Protein AF-A0A9W5ZZW1-F1 (afdb_monomer)

Radius of gyration: 21.22 Å; Cα contacts (8 Å, |Δi|>4): 100; chains: 1; bounding box: 43×41×54 Å

Structure (mmCIF, N/CA/C/O backbone):
data_AF-A0A9W5ZZW1-F1
#
_entry.id   AF-A0A9W5ZZW1-F1
#
loop_
_atom_site.group_PDB
_atom_site.id
_atom_site.type_symbol
_atom_site.label_atom_id
_atom_site.label_alt_id
_atom_site.label_comp_id
_atom_site.label_asym_id
_atom_site.label_entity_id
_atom_site.label_seq_id
_atom_site.pdbx_PDB_ins_code
_atom_site.Cartn_x
_atom_site.Cartn_y
_atom_site.Cartn_z
_atom_site.occupancy
_atom_site.B_iso_or_equiv
_atom_site.auth_seq_id
_atom_site.auth_comp_id
_atom_site.auth_asym_id
_atom_site.auth_atom_id
_atom_site.pdbx_PDB_model_num
ATOM 1 N N . MET A 1 1 ? -5.691 -28.625 -0.755 1.00 48.03 1 MET A N 1
ATOM 2 C CA . MET A 1 1 ? -6.652 -28.298 0.320 1.00 48.03 1 MET A CA 1
ATOM 3 C C . MET A 1 1 ? -6.313 -26.899 0.807 1.00 48.03 1 MET A C 1
ATOM 5 O O . MET A 1 1 ? -5.128 -26.677 1.031 1.00 48.03 1 MET A O 1
ATOM 9 N N . PRO A 1 2 ? -7.273 -25.967 0.927 1.00 72.25 2 PRO A N 1
ATOM 10 C CA . PRO A 1 2 ? -7.020 -24.707 1.617 1.00 72.25 2 PRO A CA 1
ATOM 11 C C . PRO A 1 2 ? -6.661 -24.995 3.080 1.00 72.25 2 PRO A C 1
ATOM 13 O O . PRO A 1 2 ? -7.196 -25.933 3.674 1.00 72.25 2 PRO A O 1
ATOM 16 N N . ASP A 1 3 ? -5.776 -24.195 3.663 1.00 87.19 3 ASP A N 1
ATOM 17 C CA . ASP A 1 3 ? -5.278 -24.338 5.042 1.00 87.19 3 ASP A CA 1
ATOM 18 C C . ASP A 1 3 ? -6.315 -23.977 6.126 1.00 87.19 3 ASP A C 1
ATOM 20 O O . ASP A 1 3 ? -6.002 -23.961 7.313 1.00 87.19 3 ASP A O 1
ATOM 24 N N . ARG A 1 4 ? -7.572 -23.747 5.720 1.00 85.44 4 ARG A N 1
ATOM 25 C CA . ARG A 1 4 ? -8.708 -23.339 6.563 1.00 85.44 4 ARG A CA 1
ATOM 26 C C . ARG A 1 4 ? -8.513 -21.966 7.218 1.00 85.44 4 ARG A C 1
ATOM 28 O O . ARG A 1 4 ? -9.242 -21.650 8.155 1.00 85.44 4 ARG A O 1
ATOM 35 N N . SER A 1 5 ? -7.586 -21.152 6.713 1.00 84.38 5 SER A N 1
ATOM 36 C CA . SER A 1 5 ? -7.439 -19.758 7.121 1.00 84.38 5 SER A CA 1
ATOM 37 C C . SER A 1 5 ? -8.351 -18.835 6.304 1.00 84.38 5 SER A C 1
ATOM 39 O O . SER A 1 5 ? -8.668 -19.102 5.141 1.00 84.38 5 SER A O 1
ATOM 41 N N . TYR A 1 6 ? -8.775 -17.732 6.922 1.00 84.19 6 TYR A N 1
ATOM 42 C CA . TYR A 1 6 ? -9.365 -16.603 6.209 1.00 84.19 6 TYR A CA 1
ATOM 43 C C . TYR A 1 6 ? -8.290 -15.546 5.993 1.00 84.19 6 TYR A C 1
ATOM 45 O O . TYR A 1 6 ? -7.639 -15.111 6.942 1.00 84.19 6 TYR A O 1
ATOM 53 N N . ARG A 1 7 ? -8.139 -15.093 4.747 1.00 85.44 7 ARG A N 1
ATOM 54 C CA . ARG A 1 7 ? -7.327 -13.922 4.424 1.00 85.44 7 ARG A CA 1
ATOM 55 C C . ARG A 1 7 ? -8.250 -12.766 4.080 1.00 85.44 7 ARG A C 1
ATOM 57 O O . ARG A 1 7 ? -8.973 -12.823 3.091 1.00 85.44 7 ARG A O 1
ATOM 64 N N . VAL A 1 8 ? -8.218 -11.738 4.916 1.00 85.56 8 VAL A N 1
ATOM 65 C CA . VAL A 1 8 ? -9.038 -10.535 4.771 1.00 85.56 8 VAL A CA 1
ATOM 66 C C . VAL A 1 8 ? -8.132 -9.382 4.363 1.00 85.56 8 VAL A C 1
ATOM 68 O O . VAL A 1 8 ? -7.035 -9.230 4.901 1.00 85.56 8 VAL A O 1
ATOM 71 N N . TYR A 1 9 ? -8.591 -8.583 3.406 1.00 87.62 9 TYR A N 1
ATOM 72 C CA . TYR A 1 9 ? -7.925 -7.359 2.979 1.00 87.62 9 TYR A CA 1
ATOM 73 C C . TYR A 1 9 ? -8.828 -6.170 3.279 1.00 87.62 9 TYR A C 1
ATOM 75 O O . TYR A 1 9 ? -10.044 -6.250 3.117 1.00 87.62 9 TYR A O 1
ATOM 83 N N . MET A 1 10 ? -8.217 -5.074 3.711 1.00 85.69 10 MET A N 1
ATOM 84 C CA . MET A 1 10 ? -8.885 -3.815 4.020 1.00 85.69 10 MET A CA 1
ATOM 85 C C . MET A 1 10 ? -8.131 -2.703 3.300 1.00 85.69 10 MET A C 1
ATOM 87 O O . MET A 1 10 ? -6.905 -2.640 3.389 1.00 85.69 10 MET A O 1
ATOM 91 N N . GLY A 1 11 ? -8.856 -1.852 2.579 1.00 88.44 11 GLY A N 1
ATOM 92 C CA . GLY A 1 11 ? -8.298 -0.691 1.891 1.00 88.44 11 GLY A CA 1
ATOM 93 C C . GLY A 1 11 ? -8.678 0.582 2.632 1.00 88.44 11 GLY A C 1
ATOM 94 O O . GLY A 1 11 ? -9.846 0.766 2.957 1.00 88.44 11 GLY A O 1
ATOM 95 N N . LEU A 1 12 ? -7.703 1.445 2.905 1.00 90.62 12 LEU A N 1
ATOM 96 C CA . LEU A 1 12 ? -7.908 2.730 3.568 1.00 90.62 12 LEU A CA 1
ATOM 97 C C . LEU A 1 12 ? -7.153 3.821 2.806 1.00 90.62 12 LEU A C 1
ATOM 99 O O . LEU A 1 12 ? -6.022 3.602 2.372 1.00 90.62 12 LEU A O 1
ATOM 103 N N . GLU A 1 13 ? -7.760 4.998 2.688 1.00 91.69 13 GLU A N 1
ATOM 104 C CA . GLU A 1 13 ? -7.074 6.206 2.234 1.00 91.69 13 GLU A CA 1
ATOM 105 C C . GLU A 1 13 ? -6.534 6.945 3.460 1.00 91.69 13 GLU A C 1
ATOM 107 O O . GLU A 1 13 ? -7.267 7.608 4.191 1.00 91.69 13 GLU A O 1
ATOM 112 N N . VAL A 1 14 ? -5.247 6.753 3.730 1.00 93.06 14 VAL A N 1
ATOM 113 C CA . VAL A 1 14 ? -4.569 7.242 4.935 1.00 93.06 14 VAL A CA 1
ATOM 114 C C . VAL A 1 14 ? -3.151 7.702 4.595 1.00 93.06 14 VAL A C 1
ATOM 116 O O . VAL A 1 14 ? -2.584 7.268 3.587 1.00 93.06 14 VAL A O 1
ATOM 119 N N . PRO A 1 15 ? -2.530 8.557 5.427 1.00 92.44 15 PRO A N 1
ATOM 120 C CA . PRO A 1 15 ? -1.143 8.953 5.226 1.00 92.44 15 PRO A CA 1
ATOM 121 C C . PRO A 1 15 ? -0.181 7.746 5.211 1.00 92.44 15 PRO A C 1
ATOM 123 O O . PRO A 1 15 ? -0.390 6.785 5.953 1.00 92.44 15 PRO A O 1
ATOM 126 N N . PRO A 1 16 ? 0.956 7.808 4.487 1.00 88.44 16 PRO A N 1
ATOM 127 C CA . PRO A 1 16 ? 1.952 6.724 4.456 1.00 88.44 16 PRO A CA 1
ATOM 128 C C . PRO A 1 16 ? 2.575 6.381 5.819 1.00 88.44 16 PRO A C 1
ATOM 130 O O . PRO A 1 16 ? 3.259 5.367 5.966 1.00 88.44 16 PRO A O 1
ATOM 133 N N . THR A 1 17 ? 2.402 7.261 6.805 1.00 93.44 17 THR A N 1
ATOM 134 C CA . THR A 1 17 ? 2.860 7.099 8.187 1.00 93.44 17 THR A CA 1
ATOM 135 C C . THR A 1 17 ? 1.873 6.339 9.066 1.00 93.44 17 THR A C 1
ATOM 137 O O . THR A 1 17 ? 2.260 5.942 10.160 1.00 93.44 17 THR A O 1
ATOM 140 N N . PHE A 1 18 ? 0.640 6.105 8.603 1.00 93.94 18 PHE A N 1
ATOM 141 C CA . PHE A 1 18 ? -0.453 5.536 9.395 1.00 93.94 18 PHE A CA 1
ATOM 142 C C . PHE A 1 18 ? -0.069 4.228 10.091 1.00 93.94 18 PHE A C 1
ATOM 144 O O . PHE A 1 18 ? -0.316 4.079 11.283 1.00 93.94 18 PHE A O 1
ATOM 151 N N . THR A 1 19 ? 0.610 3.327 9.375 1.00 92.50 19 THR A N 1
ATOM 152 C CA . THR A 1 19 ? 1.012 2.008 9.888 1.00 92.50 19 THR A CA 1
ATOM 153 C C . THR A 1 19 ? 2.466 1.917 10.357 1.00 92.50 19 THR A C 1
ATOM 155 O O . THR A 1 19 ? 2.946 0.825 10.660 1.00 92.50 19 THR A O 1
ATOM 158 N N . ARG A 1 20 ? 3.221 3.023 10.331 1.00 91.19 20 ARG A N 1
ATOM 159 C CA . ARG A 1 20 ? 4.639 3.045 10.739 1.00 91.19 20 ARG A CA 1
ATOM 160 C C . ARG A 1 20 ? 4.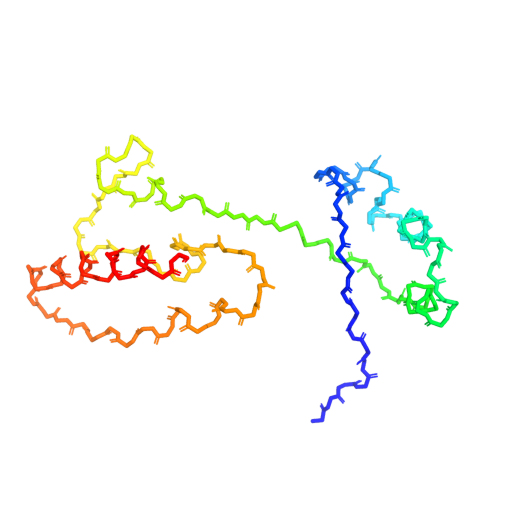755 3.125 12.270 1.00 91.19 20 ARG A C 1
ATOM 162 O O . ARG A 1 20 ? 3.793 3.551 12.906 1.00 91.19 20 ARG A O 1
ATOM 169 N N . PRO A 1 21 ? 5.923 2.796 12.859 1.00 91.44 21 PRO A N 1
ATOM 170 C CA . PRO A 1 21 ? 6.162 3.015 14.283 1.00 91.44 21 PRO A CA 1
ATOM 171 C C . PRO A 1 21 ? 5.818 4.448 14.715 1.00 91.44 21 PRO A C 1
ATOM 173 O O . PRO A 1 21 ? 6.273 5.409 14.090 1.00 91.44 21 PRO A O 1
ATOM 176 N N . GLY A 1 22 ? 4.995 4.588 15.755 1.00 90.19 22 GLY A N 1
ATOM 177 C CA . GLY A 1 22 ? 4.452 5.862 16.240 1.00 90.19 22 GLY A CA 1
ATOM 178 C C . GLY A 1 22 ? 3.205 6.377 15.503 1.00 90.19 22 GLY A C 1
ATOM 179 O O . GLY A 1 22 ? 2.634 7.380 15.928 1.00 90.19 22 GLY A O 1
ATOM 180 N N . GLY A 1 23 ? 2.764 5.709 14.434 1.00 93.44 23 GLY A N 1
ATOM 181 C CA . GLY A 1 23 ? 1.550 6.034 13.681 1.00 93.44 23 GLY A CA 1
ATOM 182 C C . GLY A 1 23 ? 0.254 5.707 14.429 1.00 93.44 23 GLY A C 1
ATOM 183 O O . GLY A 1 23 ? 0.263 5.093 15.500 1.00 93.44 23 GLY A O 1
ATOM 184 N N . GLU A 1 24 ? -0.879 6.133 13.870 1.00 93.88 24 GLU A N 1
ATOM 185 C CA . GLU A 1 24 ? -2.210 5.878 14.441 1.00 93.88 24 GLU A CA 1
ATOM 186 C C . GLU A 1 24 ? -2.535 4.384 14.486 1.00 93.88 24 GLU A C 1
ATOM 188 O O . GLU A 1 24 ? -2.990 3.907 15.521 1.00 93.88 24 GLU A O 1
ATOM 193 N N . ALA A 1 25 ? -2.192 3.641 13.428 1.00 92.56 25 ALA A N 1
ATOM 194 C CA . ALA A 1 25 ? -2.298 2.188 13.373 1.00 92.56 25 ALA A CA 1
ATOM 195 C C . ALA A 1 25 ? -0.924 1.501 13.346 1.00 92.56 25 ALA A C 1
ATOM 197 O O . ALA A 1 25 ? -0.631 0.689 12.465 1.00 92.56 25 ALA A O 1
ATOM 198 N N . ASP A 1 26 ? -0.061 1.860 14.296 1.00 91.56 26 ASP A N 1
ATOM 199 C CA . ASP A 1 26 ? 1.274 1.278 14.456 1.00 91.56 26 ASP A CA 1
ATOM 200 C C . ASP A 1 26 ? 1.214 -0.254 14.568 1.00 91.56 26 ASP A C 1
ATOM 202 O O . ASP A 1 26 ? 0.718 -0.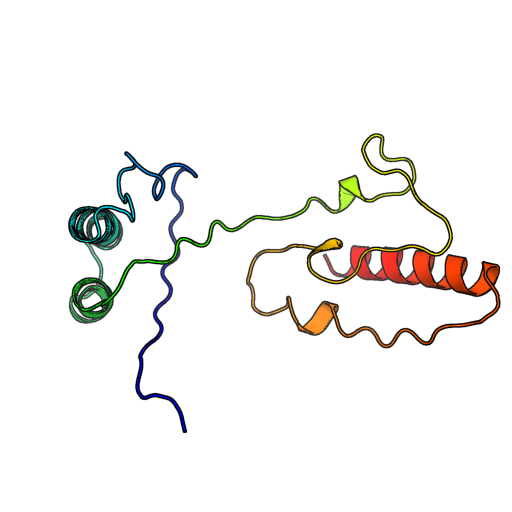800 15.546 1.00 91.56 26 ASP A O 1
ATOM 206 N N . ILE A 1 27 ? 1.769 -0.966 13.588 1.00 88.94 27 ILE A N 1
ATOM 207 C CA . ILE A 1 27 ? 1.740 -2.436 13.559 1.00 88.94 27 ILE A CA 1
ATOM 208 C C . ILE A 1 27 ? 2.588 -3.109 14.643 1.00 88.94 27 ILE A C 1
ATOM 210 O O . ILE A 1 27 ? 2.477 -4.321 14.834 1.00 88.94 27 ILE A O 1
ATOM 214 N N . THR A 1 28 ? 3.458 -2.354 15.320 1.00 90.69 28 THR A N 1
ATOM 215 C CA . THR A 1 28 ? 4.184 -2.837 16.501 1.00 90.69 28 THR A CA 1
ATOM 216 C C . THR A 1 28 ? 3.291 -2.866 17.746 1.00 90.69 28 THR A C 1
ATOM 218 O O . THR A 1 28 ? 3.644 -3.526 18.722 1.00 90.69 28 THR A O 1
ATOM 221 N N . ASP A 1 29 ? 2.105 -2.251 17.668 1.00 91.06 29 ASP A N 1
ATOM 222 C CA . ASP A 1 29 ? 1.026 -2.283 18.654 1.00 91.06 29 ASP A CA 1
ATOM 223 C C . ASP A 1 29 ? -0.285 -2.776 17.993 1.00 91.06 29 ASP A C 1
ATOM 225 O O . ASP A 1 29 ? -1.105 -1.987 17.508 1.00 91.06 29 ASP A O 1
ATOM 229 N N . PRO A 1 30 ? -0.499 -4.106 17.924 1.00 88.56 30 PRO A N 1
ATOM 230 C CA . PRO A 1 30 ? -1.639 -4.683 17.215 1.00 88.56 30 PRO A CA 1
ATOM 231 C C . PRO A 1 30 ? -3.011 -4.272 17.765 1.00 88.56 30 PRO A C 1
ATOM 233 O O . PRO A 1 30 ? -3.979 -4.258 17.006 1.00 88.56 30 PRO A O 1
ATOM 236 N N . GLU A 1 31 ? -3.117 -3.972 19.063 1.00 89.69 31 GLU A N 1
ATOM 237 C CA . GLU A 1 31 ? -4.376 -3.537 19.679 1.00 89.69 31 GLU A CA 1
ATOM 238 C C . GLU A 1 31 ? -4.714 -2.118 19.230 1.00 89.69 31 GLU A C 1
ATOM 240 O O . GLU A 1 31 ? -5.791 -1.888 18.676 1.00 89.69 31 GLU A O 1
ATOM 245 N N . LYS A 1 32 ? -3.748 -1.197 19.329 1.00 90.62 32 LYS A N 1
ATOM 246 C CA . LYS A 1 32 ? -3.900 0.169 18.822 1.00 90.62 32 LYS A CA 1
ATOM 247 C C . LYS A 1 32 ? -4.225 0.192 17.327 1.00 90.62 32 LYS A C 1
ATOM 249 O O . LYS A 1 32 ? -5.115 0.928 16.901 1.00 90.62 32 LYS A O 1
ATOM 254 N N . ALA A 1 33 ? -3.534 -0.624 16.527 1.00 91.06 33 ALA A N 1
ATOM 255 C CA . ALA A 1 33 ? -3.784 -0.717 15.091 1.00 91.06 33 ALA A CA 1
ATOM 256 C C . ALA A 1 33 ? -5.204 -1.183 14.762 1.00 91.06 33 ALA A C 1
ATOM 258 O O . ALA A 1 33 ? -5.853 -0.618 13.879 1.00 91.06 33 ALA A O 1
ATOM 259 N N . ARG A 1 34 ? -5.705 -2.177 15.500 1.00 91.25 34 ARG A N 1
ATOM 260 C CA . ARG A 1 34 ? -7.070 -2.679 15.347 1.00 91.25 34 ARG A CA 1
ATOM 261 C C . ARG A 1 34 ? -8.102 -1.610 15.688 1.00 91.25 34 ARG A C 1
ATOM 263 O O . ARG A 1 34 ? -9.026 -1.409 14.902 1.00 91.25 34 ARG A O 1
ATOM 270 N N . ASP A 1 35 ? -7.929 -0.911 16.805 1.00 92.19 35 ASP A N 1
ATOM 271 C CA . ASP A 1 35 ? -8.847 0.145 17.236 1.00 92.19 35 ASP A CA 1
ATOM 272 C C . ASP A 1 35 ? -8.892 1.298 16.230 1.00 92.19 35 ASP A C 1
ATOM 274 O O . ASP A 1 35 ? -9.977 1.726 15.832 1.00 92.19 35 ASP A O 1
ATOM 278 N N . ALA A 1 36 ? -7.729 1.753 15.754 1.00 93.25 36 ALA A N 1
ATOM 279 C CA . ALA A 1 36 ? -7.637 2.792 14.731 1.00 93.25 36 ALA A CA 1
ATOM 280 C C . ALA A 1 36 ? -8.367 2.383 13.443 1.00 93.25 36 ALA A C 1
ATOM 282 O O . ALA A 1 36 ? -9.142 3.155 12.883 1.00 93.25 36 ALA A O 1
ATOM 283 N N . VAL A 1 37 ? -8.195 1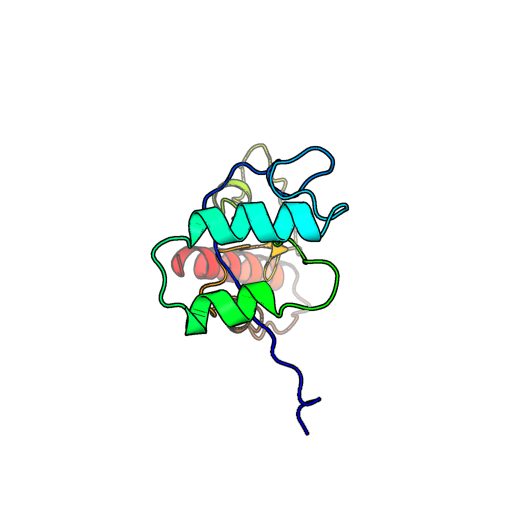.141 12.986 1.00 91.75 37 VAL A N 1
ATOM 284 C CA . VAL A 1 37 ? -8.879 0.662 11.777 1.00 91.75 37 VAL A CA 1
ATOM 285 C C . VAL A 1 37 ? -10.380 0.486 11.994 1.00 91.75 37 VAL A C 1
ATOM 287 O O . VAL A 1 37 ? -11.163 0.829 11.110 1.00 91.75 37 VAL A O 1
ATOM 290 N N . LEU A 1 38 ? -10.816 0.013 13.163 1.00 93.00 38 LEU A N 1
ATOM 291 C CA . LEU A 1 38 ? -12.241 -0.102 13.483 1.00 93.00 38 LEU A CA 1
ATOM 292 C C . LEU A 1 38 ? -12.954 1.254 13.487 1.00 93.00 38 LEU A C 1
ATOM 294 O O . LEU A 1 38 ? -14.135 1.304 13.141 1.00 93.00 38 LEU A O 1
ATOM 298 N N . GLN A 1 39 ? -12.257 2.350 13.803 1.00 95.00 39 GLN A N 1
ATOM 299 C CA . GLN A 1 39 ? -12.819 3.700 13.689 1.00 95.00 39 GLN A CA 1
ATOM 300 C C . GLN A 1 39 ? -13.166 4.062 12.239 1.00 95.00 39 GLN A C 1
ATOM 302 O O . GLN A 1 39 ? -14.226 4.640 12.001 1.00 95.00 39 GLN A O 1
ATOM 307 N N . HIS A 1 40 ? -12.354 3.652 11.259 1.00 94.62 40 HIS A N 1
ATOM 308 C CA . HIS A 1 40 ? -12.660 3.857 9.836 1.00 94.62 40 HIS A CA 1
ATOM 309 C C . HIS A 1 40 ? -13.888 3.067 9.358 1.00 94.62 40 HIS A C 1
ATOM 311 O O . HIS A 1 40 ? -14.504 3.424 8.355 1.00 94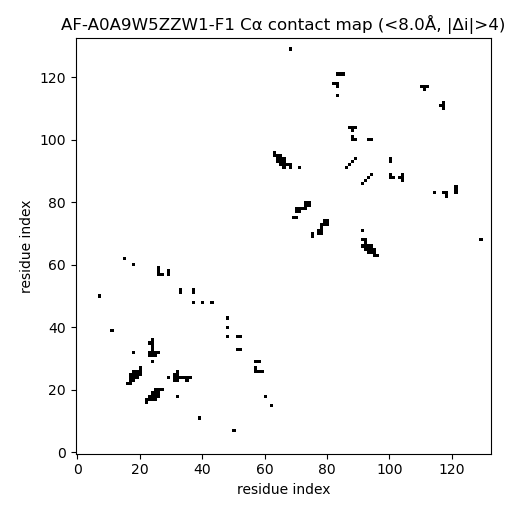.62 40 HIS A O 1
ATOM 317 N N . TYR A 1 41 ? -14.268 2.018 10.089 1.00 93.94 41 TYR A N 1
ATOM 318 C CA . TYR A 1 41 ? -15.402 1.149 9.780 1.00 93.94 41 TYR A CA 1
ATOM 319 C C . TYR A 1 41 ? -16.511 1.225 10.838 1.00 93.94 41 TYR A C 1
ATOM 321 O O . TYR A 1 41 ? -17.313 0.299 10.959 1.00 93.94 41 TYR A O 1
ATOM 329 N N . ALA A 1 42 ? -16.586 2.312 11.615 1.00 94.44 42 ALA A N 1
ATOM 330 C CA . ALA A 1 42 ? -17.499 2.410 12.755 1.00 94.44 42 ALA A CA 1
ATOM 331 C C . ALA A 1 42 ? -18.975 2.176 12.375 1.00 94.44 42 ALA A C 1
ATOM 333 O O . ALA A 1 42 ? -19.711 1.538 13.132 1.00 94.44 42 ALA A O 1
ATOM 334 N N . GLU A 1 43 ? -19.377 2.636 11.186 1.00 96.19 43 GLU A N 1
ATOM 335 C CA . GLU A 1 43 ? -20.744 2.542 10.652 1.00 96.19 43 GLU A CA 1
ATOM 336 C C . GLU A 1 43 ? -21.043 1.219 9.926 1.00 96.19 43 GLU A C 1
ATOM 338 O O . GLU A 1 43 ? -22.169 0.985 9.485 1.00 96.19 43 GLU A O 1
ATOM 343 N N . TRP A 1 44 ? -20.051 0.336 9.780 1.00 95.38 44 TRP A N 1
ATOM 344 C CA . TRP A 1 44 ? -20.240 -0.940 9.096 1.00 95.38 44 TRP A CA 1
ATOM 345 C C . TRP A 1 44 ? -21.042 -1.927 9.943 1.00 95.38 44 TRP A C 1
ATOM 347 O O . TRP A 1 44 ? -21.055 -1.884 11.176 1.00 95.38 44 TRP A O 1
ATOM 357 N N . ALA A 1 45 ? -21.688 -2.875 9.261 1.00 96.75 45 ALA A N 1
ATOM 358 C CA . ALA A 1 45 ? -22.464 -3.914 9.916 1.00 96.75 45 ALA A CA 1
ATOM 359 C C . ALA A 1 45 ? -21.590 -4.730 10.897 1.00 96.75 45 ALA A C 1
ATOM 361 O O . ALA A 1 45 ? -20.449 -5.066 10.555 1.00 96.75 45 ALA A O 1
ATOM 362 N N . PRO A 1 46 ? -22.118 -5.137 12.070 1.00 95.50 46 PRO A N 1
ATOM 363 C CA . PRO A 1 46 ? -21.322 -5.815 13.098 1.00 95.50 46 PRO A CA 1
ATOM 364 C C . PRO A 1 46 ? -20.594 -7.071 12.603 1.00 95.50 46 PRO A C 1
ATOM 366 O O . PRO A 1 46 ? -19.457 -7.318 12.983 1.00 95.50 46 PRO A O 1
ATOM 369 N N . HIS A 1 47 ? -21.210 -7.841 11.702 1.00 93.31 47 HIS A N 1
ATOM 370 C CA . HIS A 1 47 ? -20.604 -9.063 11.167 1.00 93.31 47 HIS A CA 1
ATOM 371 C C . HIS A 1 47 ? -19.390 -8.799 10.260 1.00 93.31 47 HIS A C 1
ATOM 373 O O . HIS A 1 47 ? -18.522 -9.659 10.160 1.00 93.31 47 HIS A O 1
ATOM 379 N N . LEU A 1 48 ? -19.303 -7.629 9.614 1.00 91.94 48 LEU A N 1
ATOM 380 C CA . LEU A 1 48 ? -18.124 -7.246 8.830 1.00 91.94 48 LEU A CA 1
ATOM 381 C C . LEU A 1 48 ? -16.994 -6.779 9.748 1.00 91.94 48 LEU A C 1
ATOM 383 O O . LEU A 1 48 ? -15.843 -7.167 9.569 1.00 91.94 48 LEU A O 1
ATOM 387 N N . ARG A 1 49 ? -17.340 -6.008 10.782 1.00 94.00 49 ARG A N 1
ATOM 388 C CA . ARG A 1 49 ? -16.394 -5.575 11.816 1.00 94.00 49 ARG A CA 1
ATOM 389 C C . ARG A 1 49 ? -15.806 -6.750 12.598 1.00 94.00 49 ARG A C 1
ATOM 391 O O . ARG A 1 49 ? -14.619 -6.729 12.904 1.00 94.00 49 ARG A O 1
ATOM 398 N N . ALA A 1 50 ? -16.588 -7.809 12.815 1.00 92.81 50 ALA A N 1
ATOM 399 C CA . ALA A 1 50 ? -16.135 -9.026 13.484 1.00 92.81 50 ALA A CA 1
ATOM 400 C C . ALA A 1 50 ? -14.915 -9.677 12.802 1.00 92.81 50 ALA A C 1
ATOM 402 O O . ALA A 1 50 ? -14.081 -10.259 13.488 1.00 92.81 50 ALA A O 1
ATOM 403 N N . PHE A 1 51 ? -14.755 -9.549 11.477 1.00 90.25 51 PHE A N 1
ATOM 404 C CA . PHE A 1 51 ? -13.546 -10.025 10.789 1.00 90.25 51 PHE A CA 1
ATOM 405 C C . PHE A 1 51 ? -12.294 -9.247 11.201 1.00 90.25 51 PHE A C 1
ATOM 407 O O . PHE A 1 51 ? -11.221 -9.830 11.327 1.00 90.25 51 PHE A O 1
ATOM 414 N N . VAL A 1 52 ? -12.431 -7.938 11.419 1.00 90.12 52 VAL A N 1
ATOM 415 C CA . VAL A 1 52 ? -11.343 -7.067 11.876 1.00 90.12 52 VAL A CA 1
ATOM 416 C C . VAL A 1 52 ? -11.048 -7.321 13.351 1.00 90.12 52 VAL A C 1
ATOM 418 O O . VAL A 1 52 ? -9.889 -7.410 13.744 1.00 90.12 52 VAL A O 1
ATOM 421 N N . GLU A 1 53 ? -12.086 -7.494 14.167 1.00 91.19 53 GLU A N 1
ATOM 422 C CA . GLU A 1 53 ? -11.974 -7.800 15.598 1.00 91.19 53 GLU A CA 1
ATOM 423 C C . GLU A 1 53 ? -11.296 -9.158 15.836 1.00 91.19 53 GLU A C 1
ATOM 425 O O . GLU A 1 53 ? -10.397 -9.259 16.666 1.00 91.19 53 GLU A O 1
ATOM 430 N N . ALA A 1 54 ? -11.656 -10.174 15.048 1.00 89.88 54 ALA A N 1
ATOM 431 C CA . ALA A 1 54 ? -11.112 -11.527 15.142 1.00 89.88 54 ALA A CA 1
ATOM 432 C C . ALA A 1 54 ? -9.796 -11.736 14.369 1.00 89.88 54 ALA A C 1
ATOM 434 O O . ALA A 1 54 ? -9.274 -12.847 14.363 1.00 89.88 54 ALA A O 1
ATOM 435 N N . ALA A 1 55 ? -9.255 -10.715 13.691 1.00 86.75 55 ALA A N 1
ATOM 436 C CA . ALA A 1 55 ? -8.017 -10.860 12.929 1.00 86.75 55 ALA A CA 1
ATOM 437 C C . ALA A 1 55 ? -6.828 -11.167 13.858 1.00 86.75 55 ALA A C 1
ATOM 439 O O . ALA A 1 55 ? -6.414 -10.329 14.668 1.00 86.75 55 ALA A O 1
ATOM 440 N N . GLU A 1 56 ? -6.280 -12.371 13.719 1.00 78.25 56 GLU A N 1
ATOM 441 C CA . GLU A 1 56 ? -5.109 -12.861 14.444 1.00 78.25 56 GLU A CA 1
ATOM 442 C C . GLU A 1 56 ? -3.809 -12.509 13.689 1.00 78.25 56 GLU A C 1
ATOM 444 O O . GLU A 1 56 ? -3.790 -12.474 12.456 1.00 78.25 56 GLU A O 1
ATOM 449 N N . ASN A 1 57 ? -2.698 -12.345 14.421 1.00 69.94 57 ASN A N 1
ATOM 450 C CA . ASN A 1 57 ? -1.344 -11.995 13.939 1.00 69.94 57 ASN A CA 1
ATOM 451 C C . ASN A 1 57 ? -1.102 -10.516 13.583 1.00 69.94 57 ASN A C 1
ATOM 453 O O . ASN A 1 57 ? -2.024 -9.714 13.446 1.00 69.94 57 ASN A O 1
ATOM 457 N N . CYS A 1 58 ? 0.181 -10.158 13.431 1.00 67.31 58 CYS A N 1
ATOM 458 C CA . CYS A 1 58 ? 0.597 -8.825 13.004 1.00 67.31 58 CYS A CA 1
ATOM 459 C C . CYS A 1 58 ? 0.021 -8.506 11.623 1.00 67.31 58 CYS A C 1
ATOM 461 O O . CYS A 1 58 ? 0.227 -9.244 10.653 1.00 67.31 58 CYS A O 1
ATOM 463 N N . TRP A 1 59 ? -0.667 -7.374 11.541 1.00 82.31 59 TRP A N 1
ATOM 464 C CA . TRP A 1 59 ? -1.204 -6.851 10.298 1.00 82.31 59 TRP A CA 1
ATOM 465 C C . TRP A 1 59 ? -0.054 -6.573 9.334 1.00 82.31 59 TRP A C 1
ATOM 467 O O . TRP A 1 59 ? 1.032 -6.163 9.748 1.00 82.31 59 TRP A O 1
ATOM 477 N N . ARG A 1 60 ? -0.273 -6.821 8.041 1.00 87.50 60 ARG A N 1
ATOM 478 C CA . ARG A 1 60 ? 0.729 -6.567 7.001 1.00 87.50 60 ARG A CA 1
ATOM 479 C C . ARG A 1 60 ? 0.290 -5.366 6.172 1.00 87.50 60 ARG A C 1
ATOM 481 O O . ARG A 1 60 ? -0.565 -5.539 5.304 1.00 87.50 60 ARG A O 1
ATOM 488 N N . PRO A 1 61 ? 0.837 -4.166 6.432 1.00 88.88 61 PRO A N 1
ATOM 489 C CA . PRO A 1 61 ? 0.553 -3.006 5.610 1.00 88.88 61 PRO A CA 1
ATOM 490 C C . PRO A 1 61 ? 0.993 -3.270 4.177 1.00 88.88 61 PRO A C 1
ATOM 492 O O . PRO A 1 61 ? 2.098 -3.763 3.944 1.00 88.88 61 PRO A O 1
ATOM 495 N N . TRP A 1 62 ? 0.142 -2.897 3.230 1.00 88.56 62 TRP A N 1
ATOM 496 C CA . TRP A 1 62 ? 0.471 -2.897 1.812 1.00 88.56 62 TRP A CA 1
ATOM 497 C C . TRP A 1 62 ? 0.168 -1.509 1.247 1.00 88.56 62 TRP A C 1
ATOM 499 O O . TRP A 1 62 ? -0.931 -1.276 0.744 1.00 88.56 62 TRP A O 1
ATOM 509 N N . PRO A 1 63 ? 1.116 -0.561 1.347 1.00 86.25 63 PRO A N 1
ATOM 510 C CA . PRO A 1 63 ? 0.985 0.723 0.675 1.00 86.25 63 PRO A CA 1
ATOM 511 C C . PRO A 1 63 ? 0.867 0.503 -0.835 1.00 86.25 63 PRO A C 1
ATOM 513 O O . PRO A 1 63 ? 1.707 -0.168 -1.437 1.00 86.25 63 PRO A O 1
ATOM 516 N N . LEU A 1 64 ? -0.187 1.040 -1.444 1.00 83.75 64 LEU A N 1
ATOM 517 C CA . LEU A 1 64 ? -0.386 0.946 -2.885 1.00 83.75 64 LEU A CA 1
ATOM 518 C C . LEU A 1 64 ? 0.412 2.057 -3.570 1.00 83.75 64 LEU A C 1
ATOM 520 O O . LEU A 1 64 ? 0.183 3.243 -3.333 1.00 83.75 64 LEU A O 1
ATOM 524 N N . HIS A 1 65 ? 1.360 1.653 -4.409 1.00 82.25 65 HIS A N 1
ATOM 525 C CA . HIS A 1 65 ? 2.176 2.543 -5.226 1.00 82.25 65 HIS A CA 1
ATOM 526 C C . HIS A 1 65 ? 1.826 2.353 -6.701 1.00 82.25 65 HIS A C 1
ATOM 528 O O . HIS A 1 65 ? 1.383 1.282 -7.108 1.00 82.25 65 HIS A O 1
ATOM 534 N N . ARG A 1 66 ? 2.046 3.396 -7.499 1.00 81.62 66 ARG A N 1
ATOM 535 C CA . ARG A 1 66 ? 1.958 3.346 -8.957 1.00 81.62 66 ARG A CA 1
ATOM 536 C C . ARG A 1 66 ? 3.243 3.931 -9.529 1.00 81.62 66 ARG A C 1
ATOM 538 O O . ARG A 1 66 ? 3.710 4.957 -9.036 1.00 81.62 66 ARG A O 1
ATOM 545 N N . LEU A 1 67 ? 3.792 3.277 -10.545 1.00 80.50 67 LEU A N 1
ATOM 546 C CA . LEU A 1 67 ? 4.860 3.832 -11.361 1.00 80.50 67 LEU A CA 1
ATOM 547 C C . LEU A 1 67 ? 4.246 4.750 -12.418 1.00 80.50 67 LEU A C 1
ATOM 549 O O . LEU A 1 67 ? 3.266 4.393 -13.071 1.00 80.50 67 LEU A O 1
ATOM 553 N N . ASP A 1 68 ? 4.827 5.933 -12.575 1.00 80.88 68 ASP A N 1
ATOM 554 C CA . ASP A 1 68 ? 4.514 6.791 -13.708 1.00 80.88 68 ASP A CA 1
ATOM 555 C C . ASP A 1 68 ? 5.284 6.290 -14.938 1.00 80.88 68 ASP A C 1
ATOM 557 O O . ASP A 1 68 ? 6.517 6.322 -14.959 1.00 80.88 68 ASP A O 1
ATOM 561 N N . LEU A 1 69 ? 4.554 5.790 -15.939 1.00 74.56 69 LEU A N 1
ATOM 562 C CA . LEU A 1 69 ? 5.132 5.238 -17.167 1.00 74.56 69 LEU A CA 1
ATOM 563 C C . LEU A 1 69 ? 5.880 6.297 -17.986 1.00 74.56 69 LEU A C 1
ATOM 565 O O . LEU A 1 69 ? 6.758 5.941 -18.769 1.00 74.56 69 LEU A O 1
ATOM 569 N N . ASP A 1 70 ? 5.596 7.587 -17.783 1.00 80.69 70 ASP A N 1
ATOM 570 C CA . ASP A 1 70 ? 6.298 8.657 -18.496 1.00 80.69 70 ASP A CA 1
ATOM 571 C C . ASP A 1 70 ? 7.791 8.725 -18.113 1.00 80.69 70 ASP A C 1
ATOM 573 O O . ASP A 1 70 ? 8.617 9.209 -18.891 1.00 80.69 70 ASP A O 1
ATOM 577 N N . ILE A 1 71 ? 8.165 8.179 -16.947 1.00 80.69 71 ILE A N 1
ATOM 578 C CA . ILE A 1 71 ? 9.551 8.168 -16.459 1.00 80.69 71 ILE A CA 1
ATOM 579 C C . ILE A 1 71 ? 10.446 7.254 -17.297 1.00 80.69 71 ILE A C 1
ATOM 581 O O . ILE A 1 71 ? 11.621 7.569 -17.452 1.00 80.69 71 ILE A O 1
ATOM 585 N N . ILE A 1 72 ? 9.917 6.151 -17.831 1.00 74.50 72 ILE A N 1
ATOM 586 C CA . ILE A 1 72 ? 10.664 5.101 -1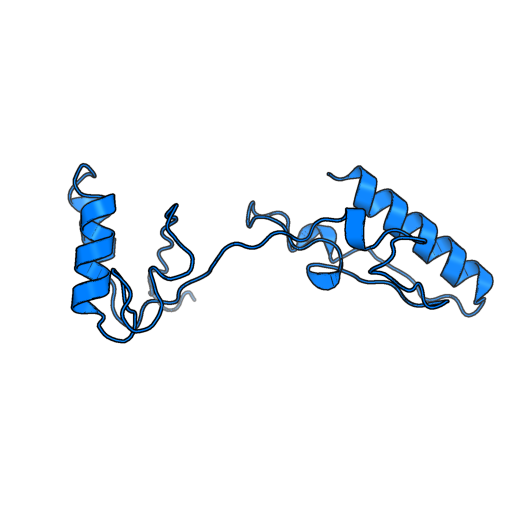8.556 1.00 74.50 72 ILE A CA 1
ATOM 587 C C . ILE A 1 72 ? 10.651 5.302 -20.082 1.00 74.50 72 ILE A C 1
ATOM 589 O O . ILE A 1 72 ? 10.910 4.381 -20.853 1.00 74.50 72 ILE A O 1
ATOM 593 N N . ILE A 1 73 ? 10.375 6.528 -20.534 1.00 76.88 73 ILE A N 1
ATOM 594 C CA . ILE A 1 73 ? 10.426 6.913 -21.948 1.00 76.88 73 ILE A CA 1
ATOM 595 C C . ILE A 1 73 ? 11.872 7.215 -22.362 1.00 76.88 73 ILE A C 1
ATOM 597 O O . ILE A 1 73 ? 12.610 7.902 -21.654 1.00 76.88 73 ILE A O 1
ATOM 601 N N . ASP A 1 74 ? 12.275 6.742 -23.545 1.00 76.12 74 ASP A N 1
ATOM 602 C CA . ASP A 1 74 ? 13.566 7.095 -24.142 1.00 76.12 74 ASP A CA 1
ATOM 603 C C . ASP A 1 74 ? 13.708 8.621 -24.296 1.00 76.12 74 ASP A C 1
ATOM 605 O O . ASP A 1 74 ? 12.849 9.293 -24.870 1.00 76.12 74 ASP A O 1
ATOM 609 N N . GLY A 1 75 ? 14.789 9.175 -23.744 1.00 75.69 75 GLY A N 1
ATOM 610 C CA . GLY A 1 75 ? 15.027 10.618 -23.661 1.00 75.69 75 GLY A CA 1
ATOM 611 C C . GLY A 1 75 ? 14.479 11.309 -22.403 1.00 75.69 75 GLY A C 1
ATOM 612 O O . GLY A 1 75 ? 14.710 12.509 -22.239 1.00 75.69 75 GLY A O 1
ATOM 613 N N . HIS A 1 76 ? 13.800 10.598 -21.494 1.00 82.12 76 HIS A N 1
ATOM 614 C CA . HIS A 1 76 ? 13.417 11.156 -20.195 1.00 82.12 76 HIS A CA 1
ATOM 615 C C . HIS A 1 76 ? 14.666 11.360 -19.305 1.00 82.12 76 HIS A C 1
ATOM 617 O O . HIS A 1 76 ? 15.509 10.470 -19.211 1.00 82.12 76 HIS A O 1
ATOM 623 N N . PRO A 1 77 ? 14.820 12.497 -18.597 1.00 84.44 77 PRO A N 1
ATOM 624 C CA . PRO A 1 77 ? 16.042 12.809 -17.842 1.00 84.44 77 PRO A CA 1
ATOM 625 C C . PRO A 1 77 ? 16.356 11.826 -16.705 1.00 84.44 77 PRO A C 1
ATOM 627 O O . PRO A 1 77 ? 17.487 11.777 -16.229 1.00 84.44 77 PRO A O 1
ATOM 630 N N . SER A 1 78 ? 15.361 11.068 -16.243 1.00 84.25 78 SER A N 1
ATOM 631 C CA . SER A 1 78 ? 15.516 10.056 -15.191 1.00 84.25 78 SER A CA 1
ATOM 632 C C . SER A 1 78 ? 15.651 8.627 -15.725 1.00 84.25 78 SER A C 1
ATOM 634 O O . SER A 1 78 ? 15.732 7.703 -14.919 1.00 84.25 78 SER A O 1
ATOM 636 N N . TRP A 1 79 ? 15.683 8.435 -17.049 1.00 83.62 79 TRP A N 1
ATOM 637 C CA . TRP A 1 79 ? 15.796 7.122 -17.675 1.00 83.62 79 TRP A CA 1
ATOM 638 C C . TRP A 1 79 ? 16.853 7.106 -18.773 1.00 83.62 79 TRP A C 1
ATOM 640 O O . TRP A 1 79 ? 16.752 7.790 -19.788 1.00 83.62 79 TRP A O 1
ATOM 650 N N . THR A 1 80 ? 17.873 6.277 -18.570 1.00 86.50 80 THR A N 1
ATOM 651 C CA . THR A 1 80 ? 18.919 6.043 -19.563 1.00 86.50 80 THR A CA 1
ATOM 652 C C . THR A 1 80 ? 18.657 4.701 -20.224 1.00 86.50 80 THR A C 1
ATOM 654 O O . THR A 1 80 ? 18.854 3.658 -19.599 1.00 86.50 80 THR A O 1
ATOM 657 N N . ARG A 1 81 ? 18.234 4.720 -21.491 1.00 82.75 81 ARG A N 1
ATOM 658 C CA . ARG A 1 81 ? 18.039 3.496 -22.270 1.00 82.75 81 ARG A CA 1
ATOM 659 C C . ARG A 1 81 ? 19.377 2.777 -22.466 1.00 82.75 81 ARG A C 1
ATOM 661 O O . ARG A 1 81 ? 20.371 3.388 -22.859 1.00 82.75 81 ARG A O 1
ATOM 668 N N . VAL A 1 82 ? 19.381 1.470 -22.225 1.00 86.19 82 VAL A N 1
ATOM 669 C CA . VAL A 1 82 ? 20.499 0.573 -22.537 1.00 86.19 82 VAL A CA 1
ATOM 670 C C . VAL A 1 82 ? 20.061 -0.315 -23.707 1.00 86.19 82 VAL A C 1
ATOM 672 O O . VAL A 1 82 ? 18.958 -0.860 -23.640 1.00 86.19 82 VAL A O 1
ATOM 675 N N . PRO A 1 83 ? 20.856 -0.439 -24.788 1.00 81.94 83 PRO A N 1
ATOM 676 C CA . PRO A 1 83 ? 20.541 -1.352 -25.888 1.00 81.94 83 PRO A CA 1
ATOM 677 C C . PRO A 1 83 ? 20.283 -2.776 -25.386 1.00 81.94 83 PRO A C 1
ATOM 679 O O . PRO A 1 83 ? 20.920 -3.206 -24.425 1.00 81.94 83 PRO A O 1
ATOM 682 N N . GLU A 1 84 ? 19.343 -3.482 -26.019 1.00 78.06 84 GLU A N 1
ATOM 683 C CA . GLU A 1 84 ? 19.001 -4.887 -25.731 1.00 78.06 84 GLU A CA 1
ATOM 684 C C . GLU A 1 84 ? 18.420 -5.160 -24.328 1.00 78.06 84 GLU A C 1
ATOM 686 O O . GLU A 1 84 ? 18.183 -6.311 -23.959 1.00 78.06 84 GLU A O 1
ATOM 691 N N . MET A 1 85 ? 18.143 -4.115 -23.544 1.00 80.88 85 MET A N 1
ATOM 692 C CA . MET A 1 85 ? 17.567 -4.216 -22.206 1.00 80.88 85 MET A CA 1
ATOM 693 C C . MET A 1 85 ? 16.201 -3.534 -22.159 1.00 80.88 85 MET A C 1
ATOM 695 O O . MET A 1 85 ? 16.026 -2.428 -22.664 1.00 80.88 85 MET A O 1
ATOM 699 N N . THR A 1 86 ? 15.245 -4.172 -21.489 1.00 81.38 86 THR A N 1
ATOM 700 C CA . THR A 1 86 ? 13.939 -3.579 -21.188 1.00 81.38 86 THR A CA 1
ATOM 701 C C . THR A 1 86 ? 13.470 -3.996 -19.795 1.00 81.38 86 THR A C 1
ATOM 703 O O . THR A 1 86 ? 14.036 -4.907 -19.182 1.00 81.38 86 THR A O 1
ATOM 706 N N . LEU A 1 87 ? 12.458 -3.305 -19.277 1.00 81.75 87 LEU A N 1
ATOM 707 C CA . LEU A 1 87 ? 11.780 -3.665 -18.034 1.00 81.75 87 LEU A CA 1
ATOM 708 C C . LEU A 1 87 ? 10.526 -4.471 -18.364 1.00 81.75 87 LEU A C 1
ATOM 710 O O . LEU A 1 87 ? 9.883 -4.217 -19.374 1.00 81.75 87 LEU A O 1
ATOM 714 N N . LEU A 1 88 ? 10.149 -5.401 -17.486 1.00 79.62 88 LEU A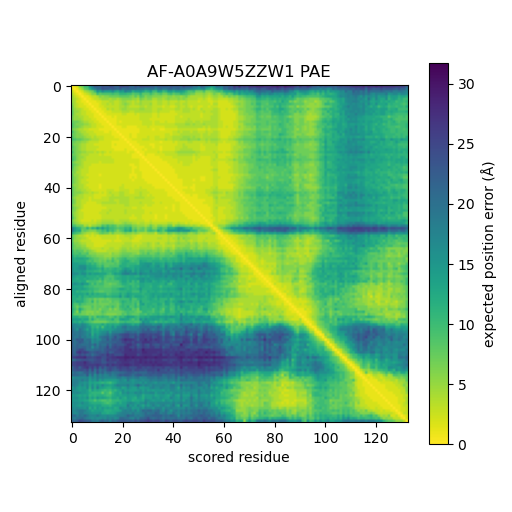 N 1
ATOM 715 C CA . LEU A 1 88 ? 8.935 -6.212 -17.618 1.00 79.62 88 LEU A CA 1
ATOM 716 C C . LEU A 1 88 ? 8.149 -6.221 -16.299 1.00 79.62 88 LEU A C 1
ATOM 718 O O . LEU A 1 88 ? 8.730 -6.060 -15.219 1.00 79.62 88 LEU A O 1
ATOM 722 N N . GLY A 1 89 ? 6.839 -6.467 -16.373 1.00 73.75 89 GLY A N 1
ATOM 723 C CA . GLY A 1 89 ? 5.981 -6.641 -15.197 1.00 73.75 89 GLY A CA 1
ATOM 724 C C . GLY A 1 89 ? 5.942 -5.398 -14.301 1.00 73.75 89 GLY A C 1
ATOM 725 O O . GLY A 1 89 ? 6.005 -4.269 -14.779 1.00 73.75 89 GLY A O 1
ATOM 726 N N . ASP A 1 90 ? 5.916 -5.592 -12.980 1.00 75.12 90 ASP A N 1
ATOM 727 C CA . ASP A 1 90 ? 5.905 -4.489 -12.004 1.00 75.12 90 ASP A CA 1
ATOM 728 C C . ASP A 1 90 ? 7.104 -3.533 -12.141 1.00 75.12 90 ASP A C 1
ATOM 730 O O . ASP A 1 90 ? 6.998 -2.364 -11.777 1.00 75.12 90 ASP A O 1
ATOM 734 N N . ALA A 1 91 ? 8.235 -3.983 -12.698 1.00 79.12 91 ALA A N 1
ATOM 735 C CA . ALA A 1 91 ? 9.357 -3.086 -12.969 1.00 79.12 91 ALA A CA 1
ATOM 736 C C . ALA A 1 91 ? 9.027 -2.077 -14.082 1.00 79.12 91 ALA A C 1
ATOM 738 O O . ALA A 1 91 ? 9.501 -0.946 -14.032 1.00 79.12 91 ALA A O 1
ATOM 739 N N . ALA A 1 92 ? 8.209 -2.474 -15.059 1.00 74.81 92 ALA A N 1
ATOM 740 C CA . ALA A 1 92 ? 7.793 -1.632 -16.173 1.00 74.81 92 ALA A CA 1
ATOM 741 C C . ALA A 1 92 ? 6.484 -0.889 -15.913 1.00 74.81 92 ALA A C 1
ATOM 743 O O . ALA A 1 92 ? 6.314 0.207 -16.420 1.00 74.81 92 ALA A O 1
ATOM 744 N N . HIS A 1 93 ? 5.541 -1.458 -15.163 1.00 72.62 93 HIS A N 1
ATOM 745 C CA . HIS A 1 93 ? 4.183 -0.916 -15.093 1.00 72.62 93 HIS A CA 1
ATOM 746 C C . HIS A 1 93 ? 3.491 -1.180 -13.750 1.00 72.62 93 HIS A C 1
ATOM 748 O O . HIS A 1 93 ? 2.314 -1.546 -13.716 1.00 72.62 93 HIS A O 1
ATOM 754 N N . LEU A 1 94 ? 4.198 -0.990 -12.626 1.00 75.50 94 LEU A N 1
ATOM 755 C CA . LEU A 1 94 ? 3.596 -1.111 -11.292 1.00 75.50 94 LEU A CA 1
ATOM 756 C C . LEU A 1 94 ? 2.299 -0.289 -11.207 1.00 75.50 94 LEU A C 1
ATOM 758 O O . LEU A 1 94 ? 2.317 0.944 -11.260 1.00 75.50 94 LEU A O 1
ATOM 762 N N . GLY A 1 95 ? 1.174 -0.982 -11.065 1.00 67.50 95 GLY A N 1
ATOM 763 C CA . GLY A 1 95 ? -0.164 -0.404 -11.077 1.00 67.50 95 GLY A CA 1
ATOM 764 C C . GLY A 1 95 ? -0.940 -0.686 -9.795 1.00 67.50 95 GLY A C 1
ATOM 765 O O . GLY A 1 95 ? -0.489 -1.399 -8.901 1.00 67.50 95 GLY A O 1
ATOM 766 N N . ALA A 1 96 ? -2.150 -0.127 -9.715 1.00 60.25 96 ALA A N 1
ATOM 767 C CA . ALA A 1 96 ? -3.090 -0.500 -8.664 1.00 60.25 96 ALA A CA 1
ATOM 768 C C . ALA A 1 96 ? -3.450 -1.988 -8.800 1.00 60.25 96 ALA A C 1
ATOM 770 O O . ALA A 1 96 ? -3.579 -2.496 -9.910 1.00 60.25 96 ALA A O 1
ATOM 771 N N . THR A 1 97 ? -3.647 -2.680 -7.678 1.00 56.34 97 THR A N 1
ATOM 772 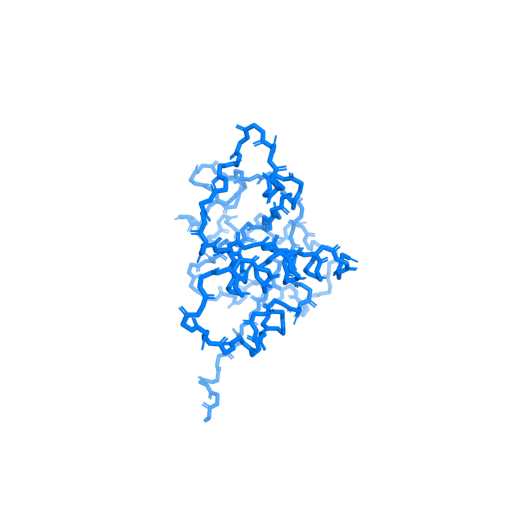C CA . THR A 1 97 ? -4.028 -4.098 -7.630 1.00 56.34 97 THR A CA 1
ATOM 773 C C . THR A 1 97 ? -5.497 -4.292 -8.037 1.00 56.34 97 THR A C 1
ATOM 775 O O . THR A 1 97 ? -6.345 -4.665 -7.234 1.00 56.34 97 THR A O 1
ATOM 778 N N . ASN A 1 98 ? -5.817 -4.020 -9.302 1.00 53.44 98 ASN A N 1
ATOM 779 C CA . ASN A 1 98 ? -7.139 -4.216 -9.907 1.00 53.44 98 ASN A CA 1
ATOM 780 C C . ASN A 1 98 ? -7.385 -5.666 -10.376 1.00 53.44 98 ASN A C 1
ATOM 782 O O . ASN A 1 98 ? -8.473 -5.973 -10.852 1.00 53.44 98 ASN A O 1
ATOM 786 N N . GLY A 1 99 ? -6.397 -6.554 -10.215 1.00 50.59 99 GLY A N 1
ATOM 787 C CA . GLY A 1 99 ? -6.450 -7.946 -10.668 1.00 50.59 99 GLY A CA 1
ATOM 788 C C . GLY A 1 99 ? -5.713 -8.221 -11.983 1.00 50.59 99 GLY A C 1
ATOM 789 O O . GLY A 1 99 ? -5.596 -9.385 -12.345 1.00 50.59 99 GLY A O 1
ATOM 790 N N . GLU A 1 100 ? -5.156 -7.206 -12.654 1.00 51.00 100 GLU A N 1
ATOM 791 C CA . GLU A 1 100 ? -4.534 -7.347 -13.989 1.00 51.00 100 GLU A CA 1
ATOM 792 C C . GLU A 1 100 ? -3.011 -7.592 -13.964 1.00 51.00 100 GLU A C 1
ATOM 794 O O . GLU A 1 100 ? -2.413 -7.926 -14.983 1.00 51.00 100 GLU A O 1
ATOM 799 N N . GLY A 1 101 ? -2.354 -7.469 -12.804 1.00 50.66 101 GLY A N 1
ATOM 800 C CA . GLY A 1 101 ? -0.883 -7.453 -12.719 1.00 50.66 101 GLY A CA 1
ATOM 801 C C . GLY A 1 101 ? -0.167 -8.719 -13.217 1.00 50.66 101 GLY A C 1
ATOM 802 O O . GLY A 1 101 ? 0.971 -8.640 -13.671 1.00 50.66 101 GLY A O 1
ATOM 803 N N . VAL A 1 102 ? -0.818 -9.888 -13.172 1.00 50.78 102 VAL A N 1
ATOM 804 C CA . VAL A 1 102 ? -0.223 -11.152 -13.659 1.00 50.78 102 VAL A CA 1
ATOM 805 C C . VAL A 1 102 ? -0.374 -11.306 -15.175 1.00 50.78 102 VAL A C 1
ATOM 807 O O . VAL A 1 102 ? 0.466 -11.938 -15.810 1.00 50.78 102 VAL A O 1
ATOM 810 N N . GLU A 1 103 ? -1.415 -10.723 -15.767 1.00 49.22 103 GLU A N 1
ATOM 811 C CA . GLU A 1 103 ? -1.772 -10.956 -17.170 1.00 49.22 103 GLU A CA 1
ATOM 812 C C . GLU A 1 103 ? -0.844 -10.198 -18.134 1.00 49.22 103 GLU A C 1
ATOM 814 O O . GLU A 1 103 ? -0.499 -10.716 -19.192 1.00 49.22 103 GLU A O 1
ATOM 819 N N . ILE A 1 104 ? -0.325 -9.037 -17.717 1.00 50.75 104 ILE A N 1
ATOM 820 C CA . ILE A 1 104 ? 0.585 -8.200 -18.524 1.00 50.75 104 ILE A CA 1
ATOM 821 C C . ILE A 1 104 ? 2.043 -8.717 -18.487 1.00 50.75 104 ILE A C 1
ATOM 823 O O . ILE A 1 104 ? 2.832 -8.453 -19.391 1.00 50.75 104 ILE A O 1
ATOM 827 N N . ALA A 1 105 ? 2.419 -9.512 -17.478 1.00 50.44 105 ALA A N 1
ATOM 828 C CA . ALA A 1 105 ? 3.793 -10.002 -17.319 1.00 50.44 105 ALA A CA 1
ATOM 829 C C . ALA A 1 105 ? 4.149 -11.202 -18.223 1.00 50.44 105 ALA A C 1
ATOM 831 O O . ALA A 1 105 ? 5.330 -11.484 -18.422 1.00 50.44 105 ALA A O 1
ATOM 832 N N . ILE A 1 106 ? 3.159 -11.923 -18.767 1.00 52.88 106 ILE A N 1
ATOM 833 C CA . ILE A 1 106 ? 3.366 -13.162 -19.544 1.00 52.88 106 ILE A CA 1
ATOM 834 C C . ILE A 1 106 ? 3.233 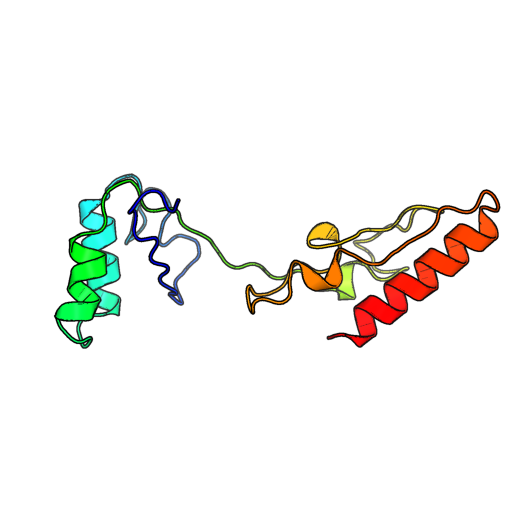-12.874 -21.051 1.00 52.88 106 ILE A C 1
ATOM 836 O O . ILE A 1 106 ? 2.520 -13.549 -21.791 1.00 52.88 106 ILE A O 1
ATOM 840 N N . GLY A 1 107 ? 3.935 -11.844 -21.524 1.00 53.53 107 GLY A N 1
ATOM 841 C CA . GLY A 1 107 ? 4.201 -11.670 -22.949 1.00 53.53 107 GLY A CA 1
ATOM 842 C C . GLY A 1 107 ? 5.209 -12.725 -23.414 1.00 53.53 107 GLY A C 1
ATOM 843 O O . GLY A 1 107 ? 6.327 -12.794 -22.904 1.00 53.53 107 GLY A O 1
ATOM 844 N N . ASN A 1 108 ? 4.831 -13.583 -24.364 1.00 50.59 108 ASN A N 1
ATOM 845 C CA . ASN A 1 108 ? 5.747 -14.561 -24.957 1.00 50.59 108 ASN A CA 1
ATOM 846 C C . ASN A 1 108 ? 6.799 -13.839 -25.818 1.00 50.59 108 ASN A C 1
ATOM 848 O O . ASN A 1 108 ? 6.569 -13.596 -27.002 1.00 50.59 108 ASN A O 1
ATOM 852 N N . HIS A 1 109 ? 7.959 -13.519 -25.246 1.00 56.41 109 HIS A N 1
ATOM 853 C CA . HIS A 1 109 ? 9.091 -12.968 -25.990 1.00 56.41 109 HIS A CA 1
ATOM 854 C C . HIS A 1 109 ? 10.085 -14.089 -26.321 1.00 56.41 109 HIS A C 1
ATOM 856 O O . HIS A 1 109 ? 10.719 -14.656 -25.431 1.00 56.41 109 HIS A O 1
ATOM 862 N N . GLN A 1 110 ? 10.201 -14.448 -27.604 1.00 54.78 110 GLN A N 1
ATOM 863 C CA . GLN A 1 110 ? 11.270 -15.331 -28.074 1.00 54.78 110 GLN A CA 1
ATOM 864 C C . GLN A 1 110 ? 12.547 -14.509 -28.267 1.00 54.78 110 GLN A C 1
ATOM 866 O O . GLN A 1 110 ? 12.511 -13.460 -28.907 1.00 54.78 110 GLN A O 1
ATOM 871 N N . ALA A 1 111 ? 13.661 -14.978 -27.706 1.00 57.53 111 ALA A N 1
ATOM 872 C CA . ALA A 1 111 ? 14.968 -14.366 -27.913 1.00 57.53 111 ALA A CA 1
ATOM 873 C C . ALA A 1 111 ? 15.457 -14.630 -29.349 1.00 57.53 111 ALA A C 1
ATOM 875 O O . ALA A 1 111 ? 15.401 -15.769 -29.816 1.00 57.53 111 ALA A O 1
ATOM 876 N N . ASP A 1 112 ? 15.926 -13.579 -30.022 1.00 59.62 112 ASP A N 1
ATOM 877 C CA . ASP A 1 112 ? 16.590 -13.617 -31.332 1.00 59.62 112 ASP A CA 1
ATOM 878 C C . ASP A 1 112 ? 18.093 -13.336 -31.130 1.00 59.62 112 ASP A C 1
ATOM 880 O O . ASP A 1 112 ? 18.471 -12.657 -30.175 1.00 59.62 112 ASP A O 1
ATOM 884 N N . GLU A 1 113 ? 18.954 -13.869 -31.997 1.00 68.19 113 GLU A N 1
ATOM 885 C CA . GLU A 1 113 ? 20.406 -13.631 -31.962 1.00 68.19 113 GLU A CA 1
ATOM 886 C C . GLU A 1 113 ? 20.797 -12.323 -32.684 1.00 68.19 113 GLU A C 1
ATOM 888 O O . GLU A 1 113 ? 21.893 -11.803 -32.462 1.00 68.19 113 GLU A O 1
ATOM 893 N N . ASP A 1 114 ? 19.919 -11.761 -33.531 1.00 79.00 114 ASP A N 1
ATOM 894 C CA . ASP A 1 114 ? 20.118 -10.443 -34.153 1.00 79.00 114 ASP A CA 1
ATOM 895 C C . ASP A 1 114 ? 19.789 -9.310 -33.167 1.00 79.00 114 ASP A C 1
ATOM 897 O O . ASP A 1 114 ? 18.627 -9.003 -32.891 1.00 79.00 114 ASP A O 1
ATOM 901 N N . THR A 1 115 ? 20.826 -8.621 -32.696 1.00 73.62 115 THR A N 1
ATOM 902 C CA . THR A 1 115 ? 20.727 -7.509 -31.737 1.00 73.62 115 THR A CA 1
ATOM 903 C C . THR A 1 115 ? 19.846 -6.361 -32.244 1.00 73.62 115 THR A C 1
ATOM 905 O O . THR A 1 115 ? 19.083 -5.763 -31.484 1.00 73.62 115 THR A O 1
ATOM 908 N N . ALA A 1 116 ? 19.846 -6.093 -33.556 1.00 77.94 116 ALA A N 1
ATOM 909 C CA . ALA A 1 116 ? 18.984 -5.075 -34.146 1.00 77.94 116 ALA A CA 1
ATOM 910 C C . ALA A 1 116 ? 17.517 -5.531 -34.205 1.00 77.94 116 ALA A C 1
ATOM 912 O O . ALA A 1 116 ? 16.608 -4.696 -34.169 1.00 77.94 116 ALA A O 1
ATOM 913 N N . ALA A 1 117 ? 17.264 -6.837 -34.325 1.00 76.00 117 ALA A N 1
ATOM 914 C CA . ALA A 1 117 ? 15.922 -7.404 -34.220 1.00 76.00 117 ALA A CA 1
ATOM 915 C C . ALA A 1 117 ? 15.411 -7.360 -32.777 1.00 76.00 117 ALA A C 1
ATOM 917 O O . ALA A 1 117 ? 14.265 -6.958 -32.564 1.00 76.00 117 ALA A O 1
ATOM 918 N N . VAL A 1 118 ? 16.273 -7.665 -31.803 1.00 74.62 118 VAL A N 1
ATOM 919 C CA . VAL A 1 118 ? 15.976 -7.546 -30.368 1.00 74.62 118 VAL A CA 1
ATOM 920 C C . VAL A 1 118 ? 15.610 -6.108 -30.000 1.00 74.62 118 VAL A C 1
ATOM 922 O O . VAL A 1 118 ? 14.554 -5.878 -29.412 1.00 74.62 118 VAL A O 1
ATOM 925 N N . ASP A 1 119 ? 16.396 -5.116 -30.426 1.00 78.44 119 ASP A N 1
ATOM 926 C CA . ASP A 1 119 ? 16.097 -3.707 -30.138 1.00 78.44 119 ASP A CA 1
ATOM 927 C C . ASP A 1 119 ? 14.772 -3.235 -30.761 1.00 78.44 119 ASP A C 1
ATOM 929 O O . ASP A 1 119 ? 14.029 -2.465 -30.141 1.00 78.44 119 ASP A O 1
ATOM 933 N N . ARG A 1 120 ? 14.427 -3.712 -31.967 1.00 79.06 120 ARG A N 1
ATOM 934 C CA . ARG A 1 120 ? 13.119 -3.432 -32.586 1.00 79.06 120 ARG A CA 1
ATOM 935 C C . ARG A 1 120 ? 11.972 -4.084 -31.815 1.00 79.06 120 ARG A C 1
ATOM 937 O O . ARG A 1 120 ? 10.927 -3.456 -31.653 1.00 79.06 120 ARG A O 1
ATOM 944 N N . ALA A 1 121 ? 12.161 -5.315 -31.340 1.00 77.31 121 ALA A N 1
ATOM 945 C CA . ALA A 1 121 ? 11.167 -6.029 -30.546 1.00 77.31 121 ALA A CA 1
ATOM 946 C C . ALA A 1 121 ? 10.916 -5.337 -29.198 1.00 77.31 121 ALA A C 1
ATOM 948 O O . ALA A 1 121 ? 9.761 -5.179 -28.807 1.00 77.31 121 ALA A O 1
ATOM 949 N N . ILE A 1 122 ? 11.972 -4.845 -28.541 1.00 78.06 122 ILE A N 1
ATOM 950 C CA . ILE A 1 122 ? 11.877 -4.057 -27.304 1.00 78.06 122 ILE A CA 1
ATOM 951 C C . ILE A 1 122 ? 11.061 -2.781 -27.528 1.00 78.06 122 ILE A C 1
ATOM 953 O O . ILE A 1 122 ? 10.114 -2.521 -26.792 1.00 78.06 122 ILE A O 1
ATOM 957 N N . VAL A 1 123 ? 11.359 -2.015 -28.583 1.00 80.88 123 VAL A N 1
ATOM 958 C CA . VAL A 1 123 ? 10.612 -0.779 -28.886 1.00 80.88 123 VAL A CA 1
ATOM 959 C C . VAL A 1 123 ? 9.131 -1.064 -29.151 1.00 80.88 123 VAL A C 1
ATOM 961 O O . VAL A 1 123 ? 8.271 -0.298 -28.712 1.00 80.88 123 VAL A O 1
ATOM 964 N N . ALA A 1 124 ? 8.823 -2.160 -29.852 1.00 78.88 124 ALA A N 1
ATOM 965 C CA . ALA A 1 124 ? 7.447 -2.571 -30.111 1.00 78.88 124 ALA A CA 1
ATOM 966 C C . ALA A 1 124 ? 6.716 -2.977 -28.819 1.00 78.88 124 ALA A C 1
ATOM 968 O O . ALA A 1 124 ? 5.594 -2.527 -28.596 1.00 78.88 124 ALA A O 1
ATOM 969 N N . TYR A 1 125 ? 7.364 -3.757 -27.949 1.00 77.19 125 TYR A N 1
ATOM 970 C CA . TYR A 1 125 ? 6.830 -4.144 -26.640 1.00 77.19 125 TYR A CA 1
ATOM 971 C C . TYR A 1 125 ? 6.555 -2.931 -25.738 1.00 77.19 125 TYR A C 1
ATOM 973 O O . TYR A 1 125 ? 5.471 -2.801 -25.169 1.00 77.19 125 TYR A O 1
ATOM 981 N N . GLU A 1 126 ? 7.505 -2.000 -25.640 1.00 76.00 126 GLU A N 1
ATOM 982 C CA . GLU A 1 126 ? 7.350 -0.794 -24.824 1.00 76.00 126 GLU A CA 1
ATOM 983 C C . GLU A 1 126 ? 6.237 0.116 -25.362 1.00 76.00 126 GLU A C 1
ATOM 985 O O . GLU A 1 126 ? 5.577 0.817 -24.596 1.00 76.00 126 GLU A O 1
ATOM 990 N N . ALA A 1 127 ? 6.020 0.150 -26.680 1.00 76.56 127 ALA A N 1
ATOM 991 C CA . ALA A 1 127 ? 4.907 0.881 -27.286 1.00 76.56 127 ALA A CA 1
ATOM 992 C C . ALA A 1 127 ? 3.549 0.223 -26.992 1.00 76.56 127 ALA A C 1
ATOM 994 O O . ALA A 1 127 ? 2.595 0.928 -26.666 1.00 76.56 127 ALA A O 1
ATOM 995 N N . ASP A 1 128 ? 3.472 -1.106 -27.059 1.00 72.25 128 ASP A N 1
ATOM 996 C CA . ASP A 1 128 ? 2.255 -1.864 -26.756 1.00 72.25 128 ASP A CA 1
ATOM 997 C C . ASP A 1 128 ? 1.868 -1.758 -25.273 1.00 72.25 128 ASP A C 1
ATOM 999 O O . ASP A 1 128 ? 0.721 -1.464 -24.939 1.00 72.25 128 ASP A O 1
ATOM 1003 N N . THR A 1 129 ? 2.850 -1.854 -24.373 1.00 69.75 129 THR A N 1
ATOM 1004 C CA . THR A 1 129 ? 2.657 -1.671 -22.923 1.00 69.75 129 THR A CA 1
ATOM 1005 C C . THR A 1 129 ? 2.092 -0.284 -22.595 1.00 69.75 129 THR A C 1
ATOM 1007 O O . THR A 1 129 ? 1.248 -0.141 -21.715 1.00 69.75 129 THR A O 1
ATOM 1010 N N . ARG A 1 130 ? 2.495 0.753 -23.343 1.00 70.31 130 ARG A N 1
ATOM 1011 C CA . ARG A 1 130 ? 1.949 2.114 -23.202 1.00 70.31 130 ARG A CA 1
ATOM 1012 C C . ARG A 1 130 ? 0.511 2.248 -23.709 1.00 70.31 130 ARG A C 1
ATOM 1014 O O . ARG A 1 130 ? -0.219 3.108 -23.220 1.00 70.31 130 ARG A O 1
ATOM 1021 N N . ALA A 1 131 ? 0.112 1.448 -24.696 1.00 65.81 131 ALA A N 1
ATOM 1022 C CA . ALA A 1 131 ? -1.225 1.509 -25.284 1.00 65.81 131 ALA A CA 1
ATOM 1023 C C . ALA A 1 131 ? -2.307 0.900 -24.372 1.00 65.81 131 ALA A C 1
ATOM 1025 O O . ALA A 1 131 ? -3.463 1.306 -24.463 1.00 65.81 131 ALA A O 1
ATOM 1026 N N . HIS A 1 132 ? -1.931 -0.010 -23.469 1.00 60.88 132 HIS A N 1
ATOM 1027 C CA . HIS A 1 132 ? -2.826 -0.704 -22.531 1.00 60.88 132 HIS A CA 1
ATOM 1028 C C . HIS A 1 132 ? -3.067 0.059 -21.206 1.00 60.88 132 HIS A C 1
ATOM 1030 O O . HIS A 1 132 ? -3.304 -0.553 -20.168 1.00 60.88 132 HIS A O 1
ATOM 1036 N N . ARG A 1 133 ? -2.988 1.395 -21.236 1.00 56.59 133 ARG A N 1
ATOM 1037 C CA . ARG A 1 133 ? -3.250 2.289 -20.094 1.00 56.59 133 ARG A CA 1
ATOM 1038 C C . ARG A 1 133 ? -4.709 2.279 -19.628 1.00 56.59 133 ARG A C 1
ATOM 1040 O O . ARG A 1 133 ? -5.601 2.314 -20.504 1.00 56.59 133 ARG A O 1
#

pLDDT: mean 79.65, std 13.16, range [48.03, 96.75]

InterPro domains:
  IPR036188 FAD/NAD(P)-binding domain superfamily [G3DSA:3.50.50.60] (1-133)

Secondary str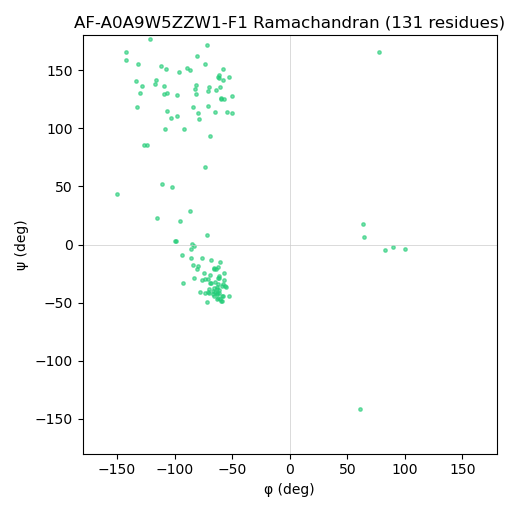ucture (DSSP, 8-state):
---S-----------TTTTSTTSTT-TTSHHHHHHHHHHHTTTS-HHHHHHHHT--S-----------GGGGSTT-TT----TT----THHHH----SS-TTTTT-------S-HHHHHHHHHHHHHHHHHT-

Solvent-accessible surface area (backbone atoms only — not comparable to full-atom values): 8779 Å² total; per-residue (Å²): 130,83,90,81,75,87,88,85,85,86,88,80,96,69,64,93,53,34,56,34,89,90,29,69,28,13,49,91,40,59,66,52,20,45,54,49,53,46,59,80,44,65,91,53,58,67,79,64,49,44,57,62,73,66,57,77,76,76,71,79,88,75,86,88,60,66,58,67,62,74,48,76,34,86,83,29,96,88,28,81,83,52,88,83,59,84,69,62,38,65,78,50,57,27,53,75,92,81,78,57,74,70,69,71,48,70,66,90,77,82,90,64,90,50,64,72,57,40,41,51,50,49,54,52,49,58,51,51,64,61,70,74,112

Sequence (133 aa):
MPDRSYRVYMGLEVPPTFTRPGGEADITDPEKARDAVLQHYAEWAPHLRAFVEAAENCWRPWPLHRLDLDIIIDGHPSWTRVPEMTLLGDAAHLGATNGEGVEIAIGNHQADEDTAAVDRAIVAYEADTRAHR

Mean predicted aligned error: 10.05 Å

Foldseek 3Di:
DPPPDDDDDDDDDDDPCQCDVVHQLPLVDNVSNLVSVCVVVVVPDVVVNVCSVPDDDRDDDDDQDWDDLVCQDDPRPNHDDDQLDDDAQCRRTRDGPPPCRVVRRPDDDDDDPPSVVSRVVRVVSSVVVVVVD

Organism: Aspergillus niger (NCBI:txid5061)